Protein AF-A0A5M8SAK6-F1 (afdb_monomer_lite)

Secondary structure (DSSP, 8-state):
-PEEEEEEEEEEETTEEEEEPEEPTTT--EE-TTT-SSB--SSTT-B-TTT--EEEEEEEEEE-SS-HHHHHHHTS-HHHHHTT-

pLDDT: mean 77.41, std 17.33, range [40.12, 95.06]

Structure (mmCIF, N/CA/C/O backbone):
data_AF-A0A5M8SAK6-F1
#
_entry.id   AF-A0A5M8SAK6-F1
#
loop_
_atom_site.group_PDB
_atom_site.id
_atom_site.type_symbol
_atom_site.label_atom_id
_atom_site.label_alt_id
_atom_site.label_comp_id
_atom_site.label_asym_id
_atom_site.label_entity_id
_atom_site.label_seq_id
_atom_site.pdbx_PDB_ins_code
_atom_site.Cartn_x
_atom_site.Cartn_y
_atom_site.Cartn_z
_atom_site.occupancy
_atom_site.B_iso_or_equiv
_atom_site.auth_seq_id
_atom_site.auth_comp_id
_atom_site.auth_asym_id
_atom_site.auth_atom_id
_atom_site.pdbx_PDB_model_num
ATOM 1 N N . MET A 1 1 ? 9.671 -0.152 -22.657 1.00 52.12 1 MET A N 1
ATOM 2 C CA . MET A 1 1 ? 8.516 -0.811 -22.010 1.00 52.12 1 MET A CA 1
ATOM 3 C C . MET A 1 1 ? 8.598 -0.454 -20.538 1.00 52.12 1 MET A C 1
ATOM 5 O O . MET A 1 1 ? 9.679 -0.590 -19.992 1.00 52.12 1 MET A O 1
ATOM 9 N N . GLY A 1 2 ? 7.559 0.157 -19.966 1.00 57.03 2 GLY A N 1
ATOM 10 C CA . GLY A 1 2 ? 7.564 0.528 -18.545 1.00 5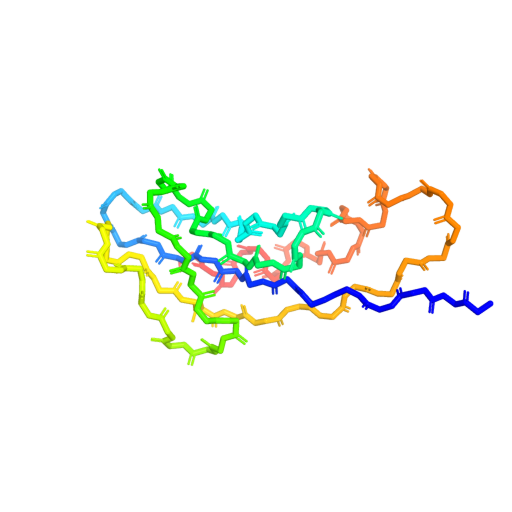7.03 2 GLY A CA 1
ATOM 11 C C . GLY A 1 2 ? 7.107 -0.650 -17.697 1.00 57.03 2 GLY A C 1
ATOM 12 O O . GLY A 1 2 ? 6.244 -1.407 -18.141 1.00 57.03 2 GLY A O 1
ATOM 13 N N . GLU A 1 3 ? 7.682 -0.801 -16.513 1.00 62.19 3 GLU A N 1
ATOM 14 C CA . GLU A 1 3 ? 7.237 -1.793 -15.538 1.00 62.19 3 GLU A CA 1
ATOM 15 C C . GLU A 1 3 ? 6.035 -1.243 -14.762 1.00 62.19 3 GLU A C 1
ATOM 17 O O . GLU A 1 3 ? 5.965 -0.048 -14.454 1.00 62.19 3 GLU A O 1
ATOM 22 N N . LEU A 1 4 ? 5.053 -2.107 -14.503 1.00 63.16 4 LEU A N 1
ATOM 23 C CA . LEU A 1 4 ? 3.846 -1.765 -13.759 1.00 63.16 4 LEU A CA 1
ATOM 24 C C . LEU A 1 4 ? 3.967 -2.332 -12.349 1.00 63.16 4 LEU A C 1
ATOM 26 O O . LEU A 1 4 ? 4.129 -3.538 -12.177 1.00 63.16 4 LEU A O 1
ATOM 30 N N . TYR A 1 5 ? 3.886 -1.451 -11.359 1.00 69.69 5 TYR A N 1
ATOM 31 C CA . TYR A 1 5 ? 3.978 -1.794 -9.949 1.00 69.69 5 TYR A CA 1
ATOM 32 C C . TYR A 1 5 ? 2.641 -1.519 -9.266 1.00 69.69 5 TYR A C 1
ATOM 34 O O . TYR A 1 5 ? 2.120 -0.406 -9.347 1.00 69.69 5 TYR A O 1
ATOM 42 N N . LEU A 1 6 ? 2.110 -2.535 -8.584 1.00 77.75 6 LEU A N 1
ATOM 43 C CA . LEU A 1 6 ? 0.883 -2.440 -7.800 1.00 77.75 6 LEU A CA 1
ATOM 44 C C . LEU A 1 6 ? 1.226 -2.064 -6.356 1.00 77.75 6 LEU A C 1
ATOM 46 O O . LEU A 1 6 ? 1.897 -2.821 -5.650 1.00 77.75 6 LEU A O 1
ATOM 50 N N . TYR A 1 7 ? 0.739 -0.913 -5.904 1.00 83.31 7 TYR A N 1
ATOM 51 C CA . TYR A 1 7 ? 0.900 -0.444 -4.531 1.00 83.31 7 TYR A CA 1
ATOM 52 C C . TYR A 1 7 ? -0.428 -0.487 -3.781 1.00 83.31 7 TYR A C 1
ATOM 54 O O . TYR A 1 7 ? -1.450 -0.015 -4.272 1.00 83.31 7 TYR A O 1
ATOM 62 N N . ALA A 1 8 ? -0.401 -1.009 -2.556 1.00 89.38 8 ALA A N 1
ATOM 63 C CA . ALA A 1 8 ? -1.530 -0.925 -1.638 1.00 89.38 8 ALA A CA 1
ATOM 64 C C . ALA A 1 8 ? -1.459 0.376 -0.832 1.00 89.38 8 ALA A C 1
ATOM 66 O O . ALA A 1 8 ? -0.419 0.687 -0.258 1.00 89.38 8 ALA A O 1
ATOM 67 N N . ILE A 1 9 ? -2.550 1.129 -0.749 1.00 91.38 9 ILE A N 1
ATOM 68 C CA . ILE A 1 9 ? -2.678 2.283 0.145 1.00 91.38 9 ILE A CA 1
ATOM 69 C C . ILE A 1 9 ? -3.363 1.798 1.419 1.00 91.38 9 ILE A C 1
ATOM 71 O O . ILE A 1 9 ? -4.529 1.412 1.402 1.00 91.38 9 ILE A O 1
ATOM 75 N N . MET A 1 10 ? -2.625 1.797 2.522 1.00 92.75 10 MET A N 1
ATOM 76 C CA . MET A 1 10 ? -3.089 1.395 3.845 1.00 92.75 10 MET A CA 1
ATOM 77 C C . MET A 1 10 ? -3.687 2.595 4.580 1.00 92.75 10 MET A C 1
ATOM 79 O O . MET A 1 10 ? -3.042 3.643 4.658 1.00 92.75 10 MET A O 1
ATOM 83 N N . LYS A 1 11 ? -4.859 2.418 5.189 1.00 92.62 11 LYS A N 1
ATOM 84 C CA . LYS A 1 11 ? -5.490 3.365 6.113 1.00 92.62 11 LYS A CA 1
ATOM 85 C C . LYS A 1 11 ? -5.657 2.714 7.485 1.00 92.62 11 LYS A C 1
ATOM 87 O O . LYS A 1 11 ? -6.082 1.566 7.591 1.00 92.62 11 LYS A O 1
ATOM 92 N N . ALA A 1 12 ? -5.305 3.445 8.534 1.00 91.12 12 ALA A N 1
ATOM 93 C CA . ALA A 1 12 ? -5.559 3.089 9.924 1.00 91.12 12 ALA A CA 1
ATOM 94 C C . ALA A 1 12 ? -6.453 4.160 10.555 1.00 91.12 12 ALA A C 1
ATOM 96 O O . ALA A 1 12 ? -6.270 5.344 10.282 1.00 91.12 12 ALA A O 1
ATOM 97 N N . GLU A 1 13 ? -7.409 3.746 11.386 1.00 84.00 13 GLU A N 1
ATOM 98 C CA . GLU A 1 13 ? -8.301 4.674 12.094 1.00 84.00 13 GLU A CA 1
ATOM 99 C C . GLU A 1 13 ? -7.648 5.230 13.366 1.00 84.00 13 GLU A C 1
ATOM 101 O O . GLU A 1 13 ? -7.863 6.386 13.727 1.00 84.00 13 GLU A O 1
ATOM 106 N N . ASN A 1 14 ? -6.809 4.429 14.031 1.00 79.19 14 ASN A N 1
ATOM 107 C CA . ASN A 1 14 ? -6.099 4.831 15.239 1.00 79.19 14 ASN A CA 1
ATOM 108 C C . ASN A 1 14 ? -4.680 4.220 15.291 1.00 79.19 14 ASN A C 1
ATOM 110 O O . ASN A 1 14 ? -4.551 3.016 15.520 1.00 79.19 14 ASN A O 1
ATOM 114 N N . PRO A 1 15 ? -3.610 5.012 15.089 1.00 72.94 15 PRO A N 1
ATOM 115 C CA . PRO A 1 15 ? -3.634 6.438 14.753 1.00 72.94 15 PRO A CA 1
ATOM 116 C C . PRO A 1 15 ? -4.246 6.675 13.365 1.00 72.94 15 PRO A C 1
ATOM 118 O O . PRO A 1 15 ? -4.064 5.843 12.478 1.00 72.94 15 PRO A O 1
ATOM 121 N N . ASN A 1 16 ? -4.929 7.811 13.169 1.00 84.44 16 ASN A N 1
ATOM 122 C CA . ASN A 1 16 ? -5.414 8.201 11.843 1.00 84.44 16 ASN A CA 1
ATOM 123 C C . ASN A 1 16 ? -4.208 8.419 10.921 1.00 84.44 16 ASN A C 1
ATOM 125 O O . ASN A 1 16 ? -3.483 9.411 11.044 1.00 84.44 16 ASN A O 1
ATOM 129 N N . ALA A 1 17 ? -3.937 7.445 10.061 1.0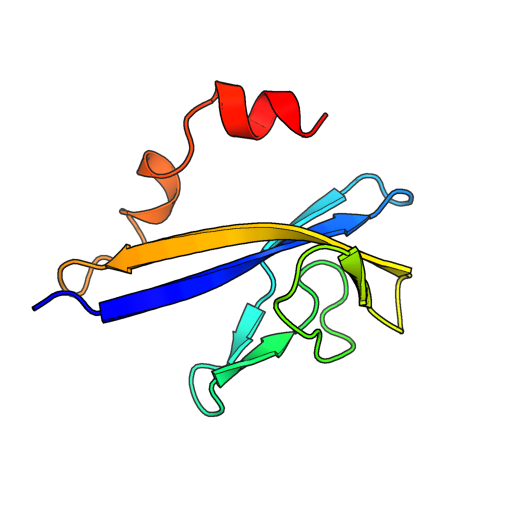0 85.44 17 ALA A N 1
ATOM 130 C CA . ALA A 1 17 ? -2.727 7.414 9.261 1.00 85.44 17 ALA A CA 1
ATOM 131 C C . ALA A 1 17 ? -2.975 6.721 7.928 1.00 85.44 17 ALA A C 1
ATOM 133 O O . ALA A 1 17 ? -3.62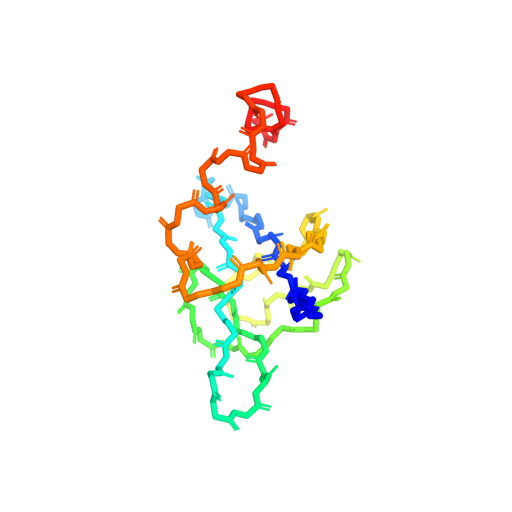5 5.678 7.852 1.00 85.44 17 ALA A O 1
ATOM 134 N N . ILE A 1 18 ? -2.384 7.296 6.884 1.00 89.25 18 ILE A N 1
ATOM 135 C CA . ILE A 1 18 ? -2.408 6.757 5.529 1.00 89.25 18 ILE A CA 1
ATOM 136 C C . ILE A 1 18 ? -0.967 6.558 5.073 1.00 89.25 18 ILE A C 1
ATOM 138 O O . ILE A 1 18 ? -0.128 7.466 5.168 1.00 89.25 18 ILE A O 1
ATOM 142 N N . ARG A 1 19 ? -0.650 5.336 4.645 1.00 90.00 19 ARG A N 1
ATOM 143 C CA . ARG A 1 19 ? 0.698 4.918 4.239 1.00 90.00 19 ARG A CA 1
ATOM 144 C C . ARG A 1 19 ? 0.628 3.908 3.109 1.00 90.00 19 ARG A C 1
ATOM 146 O O . ARG A 1 19 ? -0.290 3.105 3.048 1.00 90.00 19 ARG A O 1
ATOM 153 N N . PHE A 1 20 ? 1.646 3.876 2.265 1.00 88.69 20 PHE A N 1
ATOM 154 C CA . PHE A 1 20 ? 1.783 2.816 1.271 1.00 88.69 20 PHE A CA 1
ATOM 155 C C . PHE A 1 20 ? 2.246 1.526 1.916 1.00 88.69 20 PHE A C 1
ATOM 157 O O . PHE A 1 20 ? 3.199 1.531 2.692 1.00 88.69 20 PHE A O 1
ATOM 164 N N . GLY A 1 21 ? 1.621 0.422 1.529 1.00 91.19 21 GLY A N 1
ATOM 165 C CA . GLY A 1 21 ? 2.186 -0.896 1.706 1.00 91.19 21 GLY A CA 1
ATOM 166 C C . GLY A 1 21 ? 3.590 -0.940 1.112 1.00 91.19 21 GLY A C 1
ATOM 167 O O . GLY A 1 21 ? 3.838 -0.452 0.008 1.00 91.19 21 GLY A O 1
ATOM 168 N N . TRP A 1 22 ? 4.523 -1.497 1.872 1.00 90.44 22 TRP A N 1
ATOM 169 C CA . TRP A 1 22 ? 5.897 -1.647 1.427 1.00 90.44 22 TRP A CA 1
ATOM 170 C C . TRP A 1 22 ? 6.026 -2.942 0.634 1.00 90.44 22 TRP A C 1
ATOM 172 O O . TRP A 1 22 ? 5.727 -4.012 1.157 1.00 90.44 22 TRP A O 1
ATOM 182 N N . VAL A 1 23 ? 6.454 -2.862 -0.623 1.00 88.94 23 VAL A N 1
ATOM 183 C CA . VAL A 1 23 ? 6.685 -4.048 -1.456 1.00 88.94 23 VAL A CA 1
ATOM 184 C C . VAL A 1 23 ? 8.149 -4.451 -1.341 1.00 88.94 23 VAL A C 1
ATOM 186 O O . VAL A 1 23 ? 9.044 -3.655 -1.628 1.00 88.94 23 VAL A O 1
ATOM 189 N N . SER A 1 24 ? 8.396 -5.691 -0.926 1.00 85.12 24 SER A N 1
ATOM 190 C CA . SER A 1 24 ? 9.741 -6.255 -0.874 1.00 85.12 24 SER A CA 1
ATOM 191 C C . SER A 1 24 ? 10.333 -6.342 -2.283 1.00 85.12 24 SER A C 1
ATOM 193 O O . SER A 1 24 ? 9.765 -7.044 -3.122 1.00 85.12 24 SER A O 1
ATOM 195 N N . PRO A 1 25 ? 11.492 -5.715 -2.556 1.00 78.81 25 PRO A N 1
ATOM 196 C CA . PRO A 1 25 ? 12.116 -5.780 -3.876 1.00 78.81 25 PRO A CA 1
ATOM 197 C C . PRO A 1 25 ? 12.679 -7.173 -4.197 1.00 78.81 25 PRO A C 1
ATOM 199 O O . PRO A 1 25 ? 12.981 -7.458 -5.348 1.00 78.81 25 PRO A O 1
ATOM 202 N N . ILE A 1 26 ? 12.835 -8.039 -3.188 1.00 83.25 26 ILE A N 1
ATOM 203 C CA . ILE A 1 26 ? 13.393 -9.389 -3.348 1.00 83.25 26 ILE A CA 1
ATOM 204 C C . ILE A 1 26 ? 12.282 -10.417 -3.579 1.00 83.25 26 ILE A C 1
ATOM 206 O O . ILE A 1 26 ? 12.429 -11.316 -4.399 1.00 83.25 26 ILE A O 1
ATOM 210 N N . THR A 1 27 ? 11.177 -10.307 -2.835 1.00 86.88 27 THR A N 1
ATOM 211 C CA . THR A 1 27 ? 10.120 -11.333 -2.812 1.00 86.88 27 THR A CA 1
ATOM 212 C C . THR A 1 27 ? 8.814 -10.891 -3.463 1.00 86.88 27 THR A C 1
ATOM 214 O O . THR A 1 27 ? 7.930 -11.719 -3.649 1.00 86.88 27 THR A O 1
ATOM 217 N N . GLY A 1 28 ? 8.646 -9.600 -3.764 1.00 84.19 28 GLY A N 1
ATOM 218 C CA . GLY A 1 28 ? 7.394 -9.035 -4.279 1.00 84.19 28 GLY A CA 1
ATOM 219 C C . GLY A 1 28 ? 6.250 -8.989 -3.259 1.00 84.19 28 GLY A C 1
ATOM 220 O O . GLY A 1 28 ? 5.147 -8.572 -3.594 1.00 84.19 28 GLY A O 1
ATOM 221 N N . ILE A 1 29 ? 6.487 -9.402 -2.009 1.00 89.75 29 ILE A N 1
ATOM 222 C CA . ILE A 1 29 ? 5.463 -9.418 -0.959 1.00 89.75 29 ILE A CA 1
ATOM 223 C C . ILE A 1 29 ? 5.172 -7.989 -0.500 1.00 89.75 29 ILE A C 1
ATOM 225 O O . ILE A 1 29 ? 6.094 -7.236 -0.179 1.00 89.75 29 ILE A O 1
ATOM 229 N N . THR A 1 30 ? 3.890 -7.637 -0.417 1.00 91.19 30 THR A N 1
ATOM 230 C CA . THR A 1 30 ? 3.427 -6.377 0.170 1.00 91.19 30 THR A CA 1
ATOM 231 C C . THR A 1 30 ? 3.283 -6.513 1.686 1.00 91.19 30 THR A C 1
ATOM 233 O O . THR A 1 30 ? 2.633 -7.429 2.183 1.00 91.19 30 THR A O 1
ATOM 236 N N . TY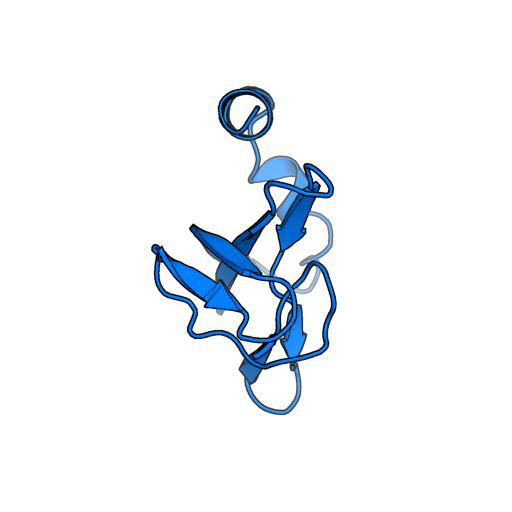R A 1 31 ? 3.868 -5.584 2.433 1.00 93.88 31 TYR A N 1
ATOM 237 C CA . TYR A 1 31 ? 3.788 -5.467 3.887 1.00 93.88 31 TYR A CA 1
ATOM 238 C C . TYR A 1 31 ? 2.999 -4.226 4.289 1.00 93.88 31 TYR A C 1
ATOM 240 O O . TYR A 1 31 ? 2.937 -3.245 3.550 1.00 93.88 31 TYR A O 1
ATOM 248 N N . CYS A 1 32 ? 2.421 -4.244 5.489 1.00 93.50 32 CYS A N 1
ATOM 249 C CA . CYS A 1 32 ? 1.678 -3.108 6.024 1.00 93.50 32 CYS A CA 1
ATOM 250 C C . CYS A 1 32 ? 2.556 -1.851 6.131 1.00 93.50 32 CYS A C 1
ATOM 252 O O . CYS A 1 32 ? 3.498 -1.815 6.912 1.00 93.50 32 CYS A O 1
ATOM 254 N N . GLY A 1 33 ? 2.193 -0.784 5.422 1.00 91.38 33 GLY A N 1
ATOM 255 C CA . GLY A 1 33 ? 2.896 0.503 5.452 1.00 91.38 33 GLY A CA 1
ATOM 256 C C . GLY A 1 33 ? 2.870 1.263 6.775 1.00 91.38 33 GLY A C 1
ATOM 257 O O . GLY A 1 33 ? 3.609 2.229 6.944 1.00 91.38 33 GLY A O 1
ATOM 258 N N . ILE A 1 34 ? 1.980 0.872 7.690 1.00 91.81 34 ILE A N 1
ATOM 259 C CA . ILE A 1 34 ? 1.759 1.560 8.966 1.00 91.81 34 ILE A CA 1
ATOM 260 C C . ILE A 1 34 ? 2.677 0.984 10.046 1.00 91.81 34 ILE A C 1
ATOM 262 O O . ILE A 1 34 ? 3.401 1.732 10.693 1.00 91.81 34 ILE A O 1
ATOM 266 N N . CYS A 1 35 ? 2.654 -0.339 10.239 1.00 93.12 35 CYS A N 1
ATOM 267 C CA . CYS A 1 35 ? 3.413 -1.005 11.302 1.00 93.12 35 CYS A CA 1
ATOM 268 C C . CYS A 1 35 ? 4.549 -1.906 10.801 1.00 93.12 35 CYS A C 1
ATOM 270 O O . CYS A 1 35 ? 5.356 -2.342 11.613 1.00 93.12 35 CYS A O 1
ATOM 272 N N . LEU A 1 36 ? 4.582 -2.241 9.503 1.00 93.44 36 LEU A N 1
ATOM 273 C CA . LEU A 1 36 ? 5.510 -3.198 8.874 1.00 93.44 36 LEU A CA 1
ATOM 274 C C . LEU A 1 36 ? 5.534 -4.607 9.502 1.00 93.44 36 LEU A C 1
ATOM 276 O O . LEU A 1 36 ? 6.352 -5.437 9.120 1.00 93.44 36 LEU A O 1
ATOM 280 N N . GLY A 1 37 ? 4.621 -4.910 10.429 1.00 91.31 37 GLY A N 1
ATOM 281 C CA . GLY A 1 37 ? 4.649 -6.141 11.223 1.00 91.31 37 GLY A CA 1
ATOM 282 C C . GLY A 1 37 ? 4.075 -7.379 10.532 1.00 91.31 37 GLY A C 1
ATOM 283 O O . GLY A 1 37 ? 4.285 -8.486 11.015 1.00 91.31 37 GLY A O 1
ATOM 284 N N . ALA A 1 38 ? 3.346 -7.222 9.424 1.00 93.44 38 ALA A N 1
ATOM 285 C CA . ALA A 1 38 ? 2.776 -8.343 8.680 1.00 93.44 38 ALA A CA 1
ATOM 286 C C . ALA A 1 38 ? 2.679 -8.057 7.181 1.00 93.44 38 ALA A C 1
ATOM 288 O O . ALA A 1 38 ? 2.524 -6.904 6.758 1.00 93.44 38 ALA A O 1
ATOM 289 N N . ALA A 1 39 ? 2.732 -9.138 6.400 1.00 94.94 39 ALA A N 1
ATOM 290 C CA . ALA A 1 39 ? 2.336 -9.129 5.002 1.00 94.94 39 ALA A CA 1
ATOM 291 C C . ALA A 1 39 ? 0.834 -8.822 4.886 1.00 94.94 39 ALA A C 1
ATOM 293 O O . ALA A 1 39 ? 0.041 -9.196 5.753 1.00 94.94 39 ALA A O 1
ATOM 294 N N . VAL A 1 40 ? 0.452 -8.129 3.821 1.00 93.88 40 VAL A N 1
ATOM 295 C CA . VAL A 1 40 ? -0.930 -7.753 3.527 1.00 93.88 40 VAL A CA 1
ATOM 296 C C . VAL A 1 40 ? -1.214 -8.104 2.077 1.00 93.88 40 VAL A C 1
ATOM 298 O O . VAL A 1 40 ? -0.419 -7.794 1.191 1.00 93.88 40 VAL A O 1
ATOM 301 N N . THR A 1 41 ? -2.357 -8.735 1.824 1.00 93.12 41 THR A N 1
ATOM 302 C CA . THR A 1 41 ? -2.820 -8.971 0.456 1.00 93.12 41 THR A CA 1
ATOM 303 C C . THR A 1 41 ? -3.140 -7.625 -0.200 1.00 93.12 41 THR A C 1
ATOM 305 O O . THR A 1 41 ? -3.928 -6.869 0.369 1.00 93.12 41 THR A O 1
ATOM 308 N N . PRO A 1 42 ? -2.582 -7.299 -1.380 1.00 88.06 42 PRO A N 1
ATOM 309 C CA . PRO A 1 42 ? -2.877 -6.057 -2.090 1.00 88.06 42 PRO A CA 1
ATOM 310 C C . PRO A 1 42 ? -4.265 -6.141 -2.745 1.00 88.06 42 PRO A C 1
ATOM 312 O O . PRO A 1 42 ? -4.405 -6.215 -3.960 1.00 88.06 42 PRO A O 1
ATOM 315 N N . GLN A 1 43 ? -5.305 -6.142 -1.915 1.00 9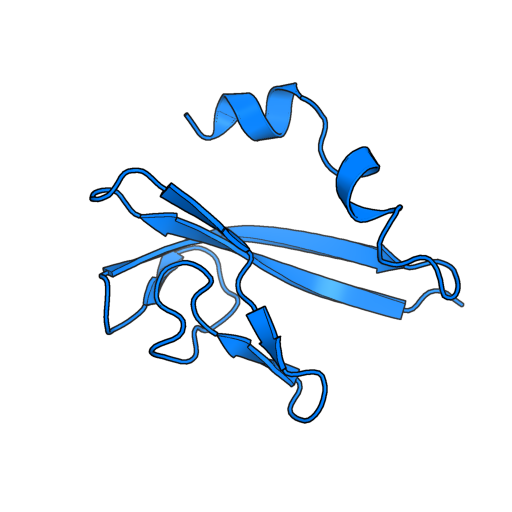1.81 43 GLN A N 1
ATOM 316 C CA . GLN A 1 43 ? -6.714 -6.161 -2.288 1.00 91.81 43 GLN A CA 1
ATOM 317 C C . GLN A 1 43 ? -7.455 -5.154 -1.411 1.00 91.81 43 GLN A C 1
ATOM 319 O O . GLN A 1 43 ? -7.284 -5.170 -0.195 1.00 91.81 43 GLN A O 1
ATOM 324 N N . VAL A 1 44 ? -8.289 -4.298 -2.008 1.00 92.69 44 VAL A N 1
ATOM 325 C CA . VAL A 1 44 ? -9.109 -3.335 -1.253 1.00 92.69 44 VAL A CA 1
ATOM 326 C C . VAL A 1 44 ? -9.935 -4.060 -0.185 1.00 92.69 44 VAL A C 1
ATOM 328 O O . VAL A 1 44 ? -10.559 -5.084 -0.457 1.00 92.69 44 VAL A O 1
ATOM 331 N N . GLY A 1 45 ? -9.904 -3.537 1.040 1.00 92.31 45 GLY A N 1
ATOM 332 C CA . GLY A 1 45 ? -10.536 -4.112 2.227 1.00 92.31 45 GLY A CA 1
ATOM 333 C C . GLY A 1 45 ? -9.675 -5.122 2.995 1.00 92.31 45 GLY A C 1
ATOM 334 O O . GLY A 1 45 ? -10.022 -5.453 4.128 1.00 92.31 45 GLY A O 1
ATOM 335 N N . ALA A 1 46 ? -8.550 -5.593 2.444 1.00 93.81 46 ALA A N 1
ATOM 336 C CA . ALA A 1 46 ? -7.657 -6.503 3.162 1.00 93.81 46 ALA A CA 1
ATOM 337 C C . ALA A 1 46 ? -7.071 -5.824 4.408 1.00 93.81 46 ALA A C 1
ATOM 339 O O . ALA A 1 46 ? -6.616 -4.684 4.341 1.00 93.81 46 ALA A O 1
ATOM 340 N N . GLN A 1 47 ? -7.065 -6.527 5.540 1.00 95.06 47 GLN A N 1
ATOM 341 C CA . GLN A 1 47 ? -6.620 -5.986 6.824 1.00 95.06 47 GLN A CA 1
ATOM 342 C C . GLN A 1 47 ? -5.240 -6.508 7.219 1.00 95.06 47 GLN A C 1
ATOM 344 O O . GLN A 1 47 ? -4.894 -7.671 7.016 1.00 95.06 47 GLN A O 1
ATOM 349 N N . CYS A 1 48 ? -4.456 -5.641 7.847 1.00 94.69 48 CYS A N 1
ATOM 350 C CA . CYS A 1 48 ? -3.258 -6.009 8.568 1.00 94.69 48 CYS A CA 1
ATOM 351 C C . CYS A 1 48 ? -3.656 -6.687 9.880 1.00 94.69 48 CYS A C 1
ATOM 353 O O . CYS A 1 48 ? -4.188 -6.039 10.780 1.00 94.69 48 CYS A O 1
ATOM 355 N N . GLY A 1 49 ? -3.307 -7.965 10.028 1.00 93.25 49 GLY A N 1
ATOM 356 C CA . GLY A 1 49 ? -3.573 -8.734 11.249 1.00 93.25 49 GLY A CA 1
ATOM 357 C C . GLY A 1 49 ? -2.806 -8.276 12.499 1.00 93.25 49 GLY A C 1
ATOM 358 O O . GLY A 1 49 ? -2.973 -8.883 13.549 1.00 93.25 49 GLY A O 1
ATOM 359 N N . VAL A 1 50 ? -1.959 -7.241 12.401 1.00 94.31 50 VAL A N 1
ATOM 360 C CA . VAL A 1 50 ? -1.166 -6.713 13.527 1.00 94.31 50 VAL A CA 1
ATOM 361 C C . VAL A 1 50 ? -1.729 -5.396 14.053 1.00 94.31 50 VAL A C 1
ATOM 363 O O . VAL A 1 50 ? -1.987 -5.284 15.244 1.00 94.31 50 VAL A O 1
ATOM 366 N N . CYS A 1 51 ? -1.909 -4.388 13.193 1.00 92.25 51 CYS A N 1
ATOM 367 C CA . CYS A 1 51 ? -2.368 -3.060 13.622 1.00 92.25 51 CYS A CA 1
ATOM 368 C C . CYS A 1 51 ? -3.815 -2.735 13.232 1.00 92.25 51 CYS A C 1
ATOM 370 O O . CYS A 1 51 ? -4.274 -1.633 13.514 1.00 92.25 51 CYS A O 1
ATOM 372 N N . GLY A 1 52 ? -4.517 -3.637 12.540 1.00 92.06 52 GLY A N 1
ATOM 373 C CA . GLY A 1 52 ? -5.896 -3.411 12.091 1.00 92.06 52 GL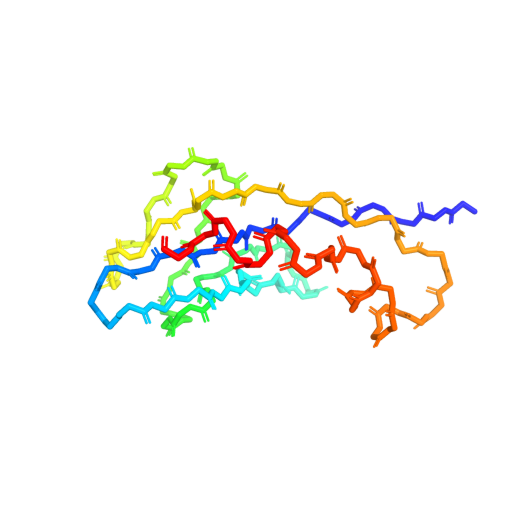Y A CA 1
ATOM 374 C C . GLY A 1 52 ? -6.047 -2.416 10.934 1.00 92.06 52 GLY A C 1
ATOM 375 O O . GLY A 1 52 ? -7.161 -2.184 10.477 1.00 92.06 52 GLY A O 1
ATOM 376 N N . ALA A 1 53 ? -4.952 -1.843 10.419 1.00 94.06 53 ALA A N 1
ATOM 377 C CA . ALA A 1 53 ? -4.993 -1.026 9.207 1.00 94.06 53 ALA A CA 1
ATOM 378 C C . ALA A 1 53 ? -5.517 -1.846 8.021 1.00 94.06 53 ALA A C 1
ATOM 380 O O . ALA A 1 53 ? -5.197 -3.026 7.912 1.00 94.06 53 ALA A O 1
ATOM 381 N N . HIS A 1 54 ? -6.248 -1.233 7.098 1.00 94.88 54 HIS A N 1
ATOM 382 C CA . HIS A 1 54 ? -6.791 -1.911 5.923 1.00 94.88 54 HIS A CA 1
ATOM 383 C C . HIS A 1 54 ? -6.313 -1.267 4.625 1.00 94.88 54 HIS A C 1
ATOM 385 O O . HIS A 1 54 ? -5.933 -0.098 4.599 1.00 94.88 54 HIS A O 1
ATOM 391 N N . VAL A 1 55 ? -6.337 -2.023 3.533 1.00 94.38 55 VAL A N 1
ATOM 392 C CA . VAL A 1 55 ? -6.090 -1.503 2.189 1.00 94.38 55 VAL A CA 1
ATOM 393 C C . VAL A 1 55 ? -7.310 -0.689 1.765 1.00 94.38 55 VAL A C 1
ATOM 395 O O . VAL A 1 55 ? -8.361 -1.249 1.465 1.00 94.38 55 VAL A O 1
ATOM 398 N N . ALA A 1 56 ? -7.183 0.630 1.747 1.00 92.38 56 ALA A N 1
ATOM 399 C CA . ALA A 1 56 ? -8.239 1.530 1.295 1.00 92.38 56 ALA A CA 1
ATOM 400 C C . ALA A 1 56 ? -8.321 1.578 -0.238 1.00 92.38 56 ALA A C 1
ATOM 402 O O . ALA A 1 56 ? -9.407 1.674 -0.801 1.00 92.38 56 ALA A O 1
ATOM 403 N N . GLN A 1 57 ? -7.174 1.483 -0.914 1.00 89.25 57 GLN A N 1
ATOM 404 C CA . GLN A 1 57 ? -7.079 1.625 -2.364 1.00 89.25 57 GLN A CA 1
ATOM 405 C C . GLN A 1 57 ? -5.864 0.870 -2.913 1.00 89.25 57 GLN A C 1
ATOM 407 O O . GLN A 1 57 ? -4.902 0.600 -2.192 1.00 89.25 57 GLN A O 1
ATOM 412 N N . LEU A 1 58 ? -5.911 0.541 -4.202 1.00 88.25 58 LEU A N 1
ATOM 413 C CA . LEU A 1 58 ? -4.777 0.040 -4.972 1.00 88.25 58 LEU A CA 1
ATOM 414 C C . LEU A 1 58 ? -4.375 1.063 -6.032 1.00 88.25 58 LEU A C 1
ATOM 416 O O . LEU A 1 58 ? -5.241 1.705 -6.626 1.00 88.25 58 LEU A O 1
ATOM 420 N N . LEU A 1 59 ? -3.074 1.195 -6.269 1.00 82.69 59 LEU A N 1
ATOM 421 C CA . LEU A 1 59 ? -2.516 2.112 -7.252 1.00 82.69 59 LEU A CA 1
ATOM 422 C C . LEU A 1 59 ? -1.568 1.376 -8.197 1.00 82.69 59 LEU A C 1
ATOM 424 O O . LEU A 1 59 ? -0.563 0.813 -7.761 1.00 82.69 59 LEU A O 1
ATOM 428 N N . ASP A 1 60 ? -1.867 1.449 -9.491 1.00 80.12 60 ASP A N 1
ATOM 429 C CA . ASP A 1 60 ? -1.004 0.951 -10.557 1.00 80.12 60 ASP A CA 1
ATOM 430 C C . ASP A 1 60 ? -0.057 2.059 -11.017 1.00 80.12 60 ASP A C 1
ATOM 432 O O . ASP A 1 60 ? -0.427 2.944 -11.794 1.00 80.12 60 ASP A O 1
ATOM 436 N N . ILE A 1 61 ? 1.195 2.015 -10.565 1.00 71.94 61 ILE A N 1
ATOM 437 C CA . ILE A 1 61 ? 2.215 2.963 -11.011 1.00 71.94 61 ILE A CA 1
ATOM 438 C C . ILE A 1 61 ? 2.980 2.344 -12.176 1.00 71.94 61 ILE A C 1
ATOM 440 O O . ILE A 1 61 ? 3.705 1.360 -12.028 1.00 71.94 61 ILE A O 1
ATOM 444 N N . ARG A 1 62 ? 2.849 2.958 -13.354 1.00 65.88 62 ARG A N 1
ATOM 445 C CA . ARG A 1 62 ? 3.714 2.669 -14.503 1.00 65.88 62 ARG A CA 1
ATOM 446 C C . ARG A 1 62 ? 4.988 3.488 -14.383 1.00 65.88 62 ARG A C 1
ATOM 448 O O . ARG A 1 62 ? 4.982 4.684 -14.671 1.00 65.88 62 ARG A O 1
ATOM 455 N N . ILE A 1 63 ? 6.082 2.843 -14.004 1.00 62.22 63 ILE A N 1
ATOM 456 C CA . ILE A 1 63 ? 7.385 3.498 -13.941 1.00 62.22 63 ILE A CA 1
ATOM 457 C C . ILE A 1 63 ? 8.015 3.439 -15.339 1.00 62.22 63 ILE A C 1
ATOM 459 O O . ILE A 1 63 ? 8.173 2.375 -15.943 1.00 62.22 63 ILE A O 1
ATOM 463 N N . LYS A 1 64 ? 8.346 4.611 -15.891 1.00 56.88 64 LYS A N 1
ATOM 464 C CA . LYS A 1 64 ? 9.139 4.741 -17.121 1.00 56.88 64 LYS A CA 1
ATOM 465 C C . LYS A 1 64 ? 10.577 5.117 -16.739 1.00 56.88 64 LYS A C 1
ATOM 467 O O . LYS A 1 64 ? 10.826 6.274 -16.423 1.00 56.88 64 LYS A O 1
ATOM 472 N N . GLY A 1 65 ? 11.510 4.166 -16.823 1.00 59.53 65 GLY A N 1
ATOM 473 C CA . GLY A 1 65 ? 12.941 4.385 -16.535 1.00 59.53 65 GLY A CA 1
ATOM 474 C C . GLY A 1 65 ? 13.307 4.293 -15.045 1.00 59.53 65 GLY A C 1
ATOM 475 O O . GLY A 1 65 ? 12.478 3.903 -14.234 1.00 59.53 65 GLY A O 1
ATOM 476 N N . ASP A 1 66 ? 14.542 4.657 -14.680 1.00 57.16 66 ASP A N 1
ATOM 477 C CA . ASP A 1 66 ? 15.094 4.490 -13.317 1.00 57.16 66 ASP A CA 1
ATOM 478 C C . ASP A 1 66 ? 14.540 5.473 -12.258 1.00 57.16 66 ASP A C 1
ATOM 480 O O . ASP A 1 66 ? 14.881 5.386 -11.077 1.00 57.16 66 ASP A O 1
ATOM 484 N N . ASP A 1 67 ? 13.676 6.417 -12.642 1.00 58.25 67 ASP A N 1
ATOM 485 C CA . ASP A 1 67 ? 13.273 7.549 -11.791 1.00 58.25 67 ASP A CA 1
ATOM 486 C C . ASP A 1 67 ? 11.961 7.300 -11.018 1.00 58.25 67 ASP A C 1
ATOM 488 O O . ASP A 1 67 ? 11.056 8.137 -10.944 1.00 58.25 67 ASP A O 1
ATOM 492 N N . TRP A 1 68 ? 11.855 6.117 -10.405 1.00 56.91 68 TRP A N 1
ATOM 493 C CA . TRP A 1 68 ? 10.694 5.699 -9.605 1.00 56.91 68 TRP A CA 1
ATOM 494 C C . TRP A 1 68 ? 10.383 6.658 -8.441 1.00 56.91 68 TRP A C 1
ATOM 496 O O . TRP A 1 68 ? 9.232 6.802 -8.025 1.00 56.91 68 TRP A O 1
ATOM 506 N N . ARG A 1 69 ? 11.406 7.371 -7.948 1.00 53.41 69 ARG A N 1
ATOM 507 C CA . ARG A 1 69 ? 11.311 8.392 -6.891 1.00 53.41 69 ARG A CA 1
ATOM 508 C C . ARG A 1 69 ? 10.847 9.763 -7.377 1.00 53.41 69 ARG A C 1
ATOM 510 O O . ARG A 1 69 ? 10.850 10.691 -6.574 1.00 53.41 69 ARG A O 1
ATOM 517 N N . ARG A 1 70 ? 10.456 9.958 -8.634 1.00 52.25 70 ARG A N 1
ATOM 518 C CA . ARG A 1 70 ? 9.787 11.203 -9.067 1.00 52.25 70 ARG A CA 1
ATOM 519 C C . ARG A 1 70 ? 8.348 10.974 -9.492 1.00 52.25 70 ARG A C 1
ATOM 521 O O . ARG A 1 70 ? 7.484 11.741 -9.086 1.00 52.25 70 ARG A O 1
ATOM 528 N N . THR A 1 71 ? 8.073 9.853 -10.152 1.00 55.31 71 THR A N 1
ATOM 529 C CA . THR A 1 71 ? 6.730 9.499 -10.642 1.00 55.31 71 THR A CA 1
ATOM 530 C C . THR A 1 71 ? 5.673 9.434 -9.527 1.00 55.31 71 THR A C 1
ATOM 532 O O . THR A 1 71 ? 4.514 9.755 -9.758 1.00 55.31 71 THR A O 1
ATOM 535 N N . TRP A 1 72 ? 6.071 9.079 -8.301 1.00 53.34 72 TRP A N 1
ATOM 536 C CA . TRP A 1 72 ? 5.192 8.974 -7.126 1.00 53.34 72 TRP A CA 1
ATOM 537 C C . TRP A 1 72 ? 4.529 10.283 -6.668 1.00 53.34 72 TRP A C 1
ATOM 539 O O . TRP A 1 72 ? 3.412 10.226 -6.174 1.00 53.34 72 TRP A O 1
ATOM 549 N N . LYS A 1 73 ? 5.184 11.449 -6.786 1.00 51.44 73 LYS A N 1
ATOM 550 C CA . LYS A 1 73 ? 4.586 12.728 -6.352 1.00 51.44 73 LYS A CA 1
ATOM 551 C C . LYS A 1 73 ? 3.575 13.253 -7.361 1.00 51.44 73 LYS A C 1
ATOM 553 O O . LYS A 1 73 ? 2.592 13.857 -6.959 1.00 51.44 73 LYS A O 1
ATOM 558 N N . ASP A 1 74 ? 3.821 12.986 -8.638 1.00 50.59 74 ASP A N 1
ATOM 559 C CA . ASP A 1 74 ? 2.984 13.467 -9.735 1.00 50.59 74 ASP A CA 1
ATOM 560 C C . ASP A 1 74 ? 1.757 12.567 -9.962 1.00 50.59 74 ASP A C 1
ATOM 562 O O . ASP A 1 74 ? 0.755 13.020 -10.506 1.00 50.59 74 ASP A O 1
ATOM 566 N N . ALA A 1 75 ? 1.820 11.297 -9.537 1.00 52.09 75 ALA A N 1
ATOM 567 C CA . ALA A 1 75 ? 0.704 10.353 -9.625 1.00 52.09 75 ALA A CA 1
ATOM 568 C C . ALA A 1 75 ? -0.431 10.641 -8.629 1.00 52.09 75 ALA A C 1
ATOM 570 O O . ALA A 1 75 ? -1.515 10.094 -8.791 1.00 52.09 75 ALA A O 1
ATOM 571 N N . PHE A 1 76 ? -0.187 11.474 -7.615 1.00 55.62 76 PHE A N 1
ATOM 572 C CA . PHE A 1 76 ? -1.212 11.935 -6.687 1.00 55.62 76 PHE A CA 1
ATOM 573 C C . PHE A 1 76 ? -1.617 13.354 -7.052 1.00 55.62 76 PHE A C 1
ATOM 575 O O . PHE A 1 76 ? -0.838 14.293 -6.875 1.00 55.62 76 PHE A O 1
ATOM 582 N N . THR A 1 77 ? -2.854 13.544 -7.505 1.00 54.03 77 THR A N 1
ATOM 583 C CA . THR A 1 77 ? -3.435 14.887 -7.456 1.00 54.03 77 THR A CA 1
ATOM 584 C C . THR A 1 77 ? -3.700 15.261 -5.995 1.00 54.03 77 THR A C 1
ATOM 586 O O . THR A 1 77 ? -4.012 14.408 -5.161 1.00 54.03 77 THR A O 1
ATOM 589 N N . ALA A 1 78 ? -3.537 16.541 -5.643 1.00 51.56 78 ALA A N 1
ATOM 590 C CA . ALA A 1 78 ? -3.767 17.015 -4.274 1.00 51.56 78 ALA A CA 1
ATOM 591 C C . ALA A 1 78 ? -5.188 16.679 -3.766 1.00 51.56 78 ALA A C 1
ATOM 593 O O . ALA A 1 78 ? -5.368 16.440 -2.573 1.00 51.56 78 ALA A O 1
ATOM 594 N N . ASP A 1 79 ? -6.162 16.585 -4.678 1.00 46.94 79 ASP A N 1
ATOM 595 C CA . ASP A 1 79 ? -7.537 16.157 -4.410 1.00 46.94 79 ASP A CA 1
ATOM 596 C C . ASP A 1 79 ? -7.656 14.684 -3.987 1.00 46.94 79 ASP A C 1
ATOM 598 O O . ASP A 1 79 ? -8.415 14.370 -3.073 1.00 46.94 79 ASP A O 1
ATOM 602 N N . GLU A 1 80 ? -6.877 13.765 -4.565 1.00 53.50 80 GLU A N 1
ATOM 603 C CA . GLU A 1 80 ? -6.916 12.342 -4.185 1.00 53.50 80 GLU A CA 1
ATOM 604 C C . GLU A 1 80 ? -6.363 12.124 -2.771 1.00 53.50 80 GLU A C 1
ATOM 606 O O . GLU A 1 80 ? -6.925 11.354 -1.990 1.00 53.50 80 GLU A O 1
ATOM 611 N N . LEU A 1 81 ? -5.326 12.878 -2.394 1.00 51.88 81 LEU A N 1
ATOM 612 C CA . LEU A 1 81 ? -4.806 12.892 -1.023 1.00 51.88 81 LEU A CA 1
ATOM 613 C C . LEU A 1 81 ? -5.789 13.535 -0.033 1.00 51.88 81 LEU A C 1
ATOM 615 O O . LEU A 1 81 ? -5.873 13.085 1.110 1.00 51.88 81 LEU A O 1
ATOM 619 N N . ALA A 1 82 ? -6.540 14.554 -0.462 1.00 49.09 82 ALA A N 1
ATOM 620 C CA . ALA A 1 82 ? -7.540 15.232 0.363 1.00 49.09 82 ALA A CA 1
ATOM 621 C C . ALA A 1 82 ? -8.824 14.403 0.549 1.00 49.09 82 ALA A C 1
ATOM 623 O O . ALA A 1 82 ? -9.415 14.426 1.625 1.00 49.09 82 ALA A O 1
ATOM 624 N N . SER A 1 83 ? -9.225 13.622 -0.458 1.00 47.28 83 SER A N 1
ATOM 625 C CA . SER A 1 83 ? -10.425 12.769 -0.420 1.00 47.28 83 SER A CA 1
ATOM 626 C C . SER A 1 83 ? -10.314 11.561 0.517 1.00 47.28 83 SER A C 1
ATOM 628 O O . SER A 1 83 ? -11.311 10.905 0.809 1.00 47.28 83 SER A O 1
ATOM 630 N N . CYS A 1 84 ? -9.108 11.274 1.014 1.00 46.25 84 CYS A N 1
ATOM 631 C CA . CYS A 1 84 ? -8.878 10.207 1.981 1.00 46.25 84 CYS A CA 1
ATOM 632 C C . CYS A 1 84 ? -9.002 10.655 3.456 1.00 46.25 84 CYS A C 1
ATOM 634 O O . CYS A 1 84 ? -8.860 9.800 4.343 1.00 46.25 84 CYS A O 1
ATOM 636 N N . GLY A 1 85 ? -9.235 11.952 3.706 1.00 40.12 85 GLY A N 1
ATOM 637 C CA . GLY A 1 85 ? -9.414 12.565 5.031 1.00 40.12 85 GLY A CA 1
ATOM 638 C C . GLY A 1 85 ? -10.700 12.157 5.729 1.00 40.12 85 GLY A C 1
ATOM 639 O O . GLY A 1 85 ? -11.768 12.231 5.088 1.00 40.12 85 GLY A O 1
#

Foldseek 3Di:
DFDKQKWFWWADVVVGDIAIFDQDPVPRFTADRPPSPDTWDSDAQTADPPRRIGRPDMDIQGDDPPPPVPSVVVSDDPVNVVVSD

Sequence (85 aa):
MGELYLYAIMKAENPNAIRFGWVSPITGITYCGICLGAAVTPQVGAQCGVCGAHVAQLLDIRIKGDDWRRTWKDAFTADELASCG

Radius of gyration: 12.98 Å; chains: 1; bounding box: 26×28×37 Å